Protein AF-A0A9N9KSJ9-F1 (afdb_monomer_lite)

pLDDT: mean 87.63, std 8.5, range [58.69, 96.06]

Structure (mmCIF, N/CA/C/O backbone):
data_AF-A0A9N9KSJ9-F1
#
_entry.id   AF-A0A9N9KSJ9-F1
#
loop_
_atom_site.group_PDB
_atom_site.id
_atom_site.type_symbol
_atom_site.label_atom_id
_atom_site.label_alt_id
_atom_site.label_comp_id
_atom_site.label_asym_id
_atom_site.label_entity_id
_atom_site.label_seq_id
_atom_site.pdbx_PDB_ins_code
_atom_site.Cartn_x
_atom_site.Cartn_y
_atom_site.Cartn_z
_atom_site.occupancy
_atom_site.B_iso_or_equiv
_atom_site.auth_seq_id
_atom_site.auth_comp_id
_atom_site.auth_asym_id
_atom_site.auth_atom_id
_atom_site.pdbx_PDB_model_num
ATOM 1 N N . MET A 1 1 ? -30.672 -8.251 5.742 1.00 62.03 1 MET A N 1
ATOM 2 C CA . MET A 1 1 ? -29.467 -7.964 6.542 1.00 62.03 1 MET A CA 1
ATOM 3 C C . MET A 1 1 ? -28.922 -6.676 5.966 1.00 62.03 1 MET A C 1
ATOM 5 O O . MET A 1 1 ? -28.694 -6.651 4.761 1.00 62.03 1 MET A O 1
ATOM 9 N N . ASP A 1 2 ? -28.856 -5.608 6.752 1.00 67.38 2 ASP A N 1
ATOM 10 C CA . ASP A 1 2 ? -28.380 -4.322 6.238 1.00 67.38 2 ASP A CA 1
ATOM 11 C C . ASP A 1 2 ? -26.887 -4.418 5.897 1.00 67.38 2 ASP A C 1
ATOM 13 O O . ASP A 1 2 ? -26.157 -5.154 6.573 1.00 67.38 2 ASP A O 1
ATOM 17 N N . PRO A 1 3 ? -26.422 -3.735 4.837 1.00 73.38 3 PRO A N 1
ATOM 18 C CA . PRO A 1 3 ? -25.011 -3.733 4.499 1.00 73.38 3 PRO A CA 1
ATOM 19 C C . PRO A 1 3 ? -24.200 -3.124 5.654 1.00 73.38 3 PRO A C 1
ATOM 21 O O . PRO A 1 3 ? -24.645 -2.155 6.275 1.00 73.38 3 PRO A O 1
ATOM 24 N N . PRO A 1 4 ? -23.010 -3.666 5.959 1.00 77.06 4 PRO A N 1
ATOM 25 C CA . PRO A 1 4 ? -22.153 -3.088 6.981 1.00 77.06 4 PRO A CA 1
ATOM 26 C C . PRO A 1 4 ? -21.749 -1.663 6.585 1.00 77.06 4 PRO A C 1
ATOM 28 O O . PRO A 1 4 ? -21.228 -1.424 5.496 1.00 77.06 4 PRO A O 1
ATOM 31 N N . THR A 1 5 ? -21.981 -0.711 7.489 1.00 85.38 5 THR A N 1
ATOM 32 C CA . THR A 1 5 ? -21.554 0.680 7.314 1.00 85.38 5 THR A CA 1
ATOM 33 C C . THR A 1 5 ? -20.131 0.846 7.827 1.00 85.38 5 THR A C 1
ATOM 35 O O . THR A 1 5 ? -19.869 0.700 9.023 1.00 85.38 5 THR A O 1
ATOM 38 N N . TYR A 1 6 ? -19.217 1.209 6.933 1.00 89.88 6 TYR A N 1
ATOM 39 C CA . TYR A 1 6 ? -17.835 1.516 7.279 1.00 89.88 6 TYR A CA 1
ATOM 40 C C . TYR A 1 6 ? -17.663 3.009 7.555 1.00 89.88 6 TYR A C 1
ATOM 42 O O . TYR A 1 6 ? -18.130 3.853 6.792 1.00 89.88 6 TYR A O 1
ATOM 50 N N . LYS A 1 7 ? -16.993 3.342 8.662 1.00 92.25 7 LYS A N 1
ATOM 51 C CA . LYS A 1 7 ? -16.676 4.726 9.031 1.00 92.25 7 LYS A CA 1
ATOM 52 C C . LYS A 1 7 ? -15.217 5.022 8.720 1.00 92.25 7 LYS A C 1
ATOM 54 O O . LYS A 1 7 ? -14.350 4.221 9.062 1.00 92.25 7 LYS A O 1
ATOM 59 N N . LEU A 1 8 ? -14.969 6.189 8.133 1.00 93.88 8 LEU A N 1
ATOM 60 C CA . LEU A 1 8 ? -13.625 6.733 7.991 1.00 93.88 8 LEU A CA 1
ATOM 61 C C . LEU A 1 8 ? -13.070 7.090 9.377 1.00 93.88 8 LEU A C 1
ATOM 63 O O . LEU A 1 8 ? -13.746 7.747 10.171 1.00 93.88 8 LEU A O 1
ATOM 67 N N . GLN A 1 9 ? -11.855 6.644 9.661 1.00 96.06 9 GLN A N 1
ATOM 68 C CA . GLN A 1 9 ? -11.119 6.893 10.899 1.00 96.06 9 GLN A CA 1
ATOM 69 C C . GLN A 1 9 ? -9.738 7.468 10.570 1.00 96.06 9 GLN A C 1
ATOM 71 O O . GLN A 1 9 ? -9.370 7.535 9.400 1.00 96.06 9 GLN A O 1
ATOM 76 N N . HIS A 1 10 ? -8.986 7.899 11.587 1.00 95.62 10 HIS A N 1
ATOM 77 C CA . HIS A 1 10 ? -7.664 8.500 11.406 1.00 95.62 10 HIS A CA 1
ATOM 78 C C . HIS A 1 10 ? -6.625 7.878 12.342 1.00 95.62 10 HIS A C 1
ATOM 80 O O . HIS A 1 10 ? -6.933 7.571 13.496 1.00 95.62 10 HIS A O 1
ATOM 86 N N . THR A 1 11 ? -5.402 7.675 11.844 1.00 92.12 11 THR A N 1
ATOM 87 C CA . THR A 1 11 ? -4.239 7.267 12.653 1.00 92.12 11 THR A CA 1
ATOM 88 C C . THR A 1 11 ? -3.831 8.393 13.619 1.00 92.12 11 THR A C 1
ATOM 90 O O . THR A 1 11 ? -4.286 9.529 13.452 1.00 92.12 11 THR A O 1
ATOM 93 N N . PRO A 1 12 ? -2.935 8.152 14.598 1.00 92.19 12 PRO A N 1
ATOM 94 C CA . PRO A 1 12 ? -2.393 9.221 15.445 1.00 92.19 12 PRO A CA 1
ATOM 95 C C . PRO A 1 12 ? -1.726 10.356 14.653 1.00 92.19 12 PRO A C 1
ATOM 97 O O . PRO A 1 12 ? -1.762 11.509 15.074 1.00 92.19 12 PRO A O 1
ATOM 100 N N . THR A 1 13 ? -1.162 10.048 13.482 1.00 91.50 13 THR A N 1
ATOM 101 C CA . THR A 1 13 ? -0.595 11.034 12.545 1.00 91.50 13 THR A CA 1
ATOM 102 C C . THR A 1 13 ? -1.625 11.683 11.620 1.00 91.50 13 THR A C 1
ATOM 104 O O . THR A 1 13 ? -1.261 12.483 10.759 1.00 91.50 13 THR A O 1
ATOM 107 N N . GLY A 1 14 ? -2.910 11.369 11.794 1.00 92.62 14 GLY A N 1
ATOM 108 C CA . GLY A 1 14 ? -4.015 11.975 11.058 1.00 92.62 14 GLY A CA 1
ATOM 109 C C . GLY A 1 14 ? -4.283 11.361 9.685 1.00 92.62 14 GLY A C 1
ATOM 110 O O . GLY A 1 14 ? -5.025 11.955 8.908 1.00 92.62 14 GLY A O 1
ATOM 111 N N . ARG A 1 15 ? -3.711 10.196 9.351 1.00 91.25 15 ARG A N 1
ATOM 112 C CA . ARG A 1 15 ? -3.952 9.554 8.048 1.00 91.25 15 ARG A CA 1
ATOM 113 C C . ARG A 1 15 ? -5.287 8.817 8.031 1.00 91.25 15 ARG A C 1
ATOM 115 O O . ARG A 1 15 ? -5.566 8.088 8.984 1.00 91.25 15 ARG A O 1
ATOM 122 N N . PRO A 1 16 ? -6.099 8.964 6.972 1.00 93.12 16 PRO A N 1
ATOM 123 C CA . PRO A 1 16 ? -7.394 8.310 6.890 1.00 93.12 16 PRO A CA 1
ATOM 124 C C . PRO A 1 16 ? -7.261 6.796 6.678 1.00 93.12 16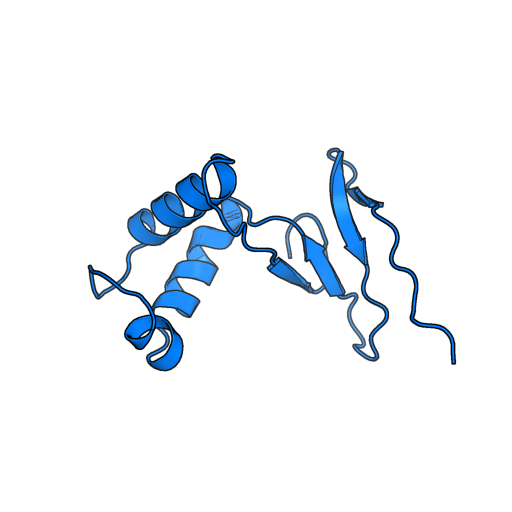 PRO A C 1
ATOM 126 O O . PRO A 1 16 ? -6.433 6.337 5.890 1.00 93.12 16 PRO A O 1
ATOM 129 N N . TYR A 1 17 ? -8.128 6.021 7.329 1.00 95.69 17 TYR A N 1
ATOM 130 C CA . TYR A 1 17 ? -8.281 4.586 7.093 1.00 95.69 17 TYR A CA 1
ATOM 131 C C . TYR A 1 17 ? -9.719 4.111 7.334 1.00 95.69 17 TYR A C 1
ATOM 133 O O . TYR A 1 17 ? -10.522 4.782 7.985 1.00 95.69 17 TYR A O 1
ATOM 141 N N . ILE A 1 18 ? -10.041 2.918 6.834 1.00 95.94 18 ILE A N 1
ATOM 142 C CA . ILE A 1 18 ? -11.279 2.192 7.134 1.00 95.94 18 ILE A CA 1
ATOM 143 C C . ILE A 1 18 ? -10.915 0.859 7.784 1.00 95.94 18 ILE A C 1
ATOM 145 O O . ILE A 1 18 ? -10.235 0.046 7.171 1.00 95.94 18 ILE A O 1
ATOM 149 N N . ALA A 1 19 ? -11.389 0.602 9.003 1.00 94.62 19 ALA A N 1
ATOM 150 C CA . ALA A 1 19 ? -11.264 -0.716 9.624 1.00 94.62 19 ALA A CA 1
ATOM 151 C C . ALA A 1 19 ? -12.304 -1.685 9.048 1.00 94.62 19 ALA A C 1
ATOM 153 O O . ALA A 1 19 ? -13.504 -1.391 9.045 1.00 94.62 19 ALA A O 1
ATOM 154 N N . LEU A 1 20 ? -11.853 -2.849 8.584 1.00 93.50 20 LEU A N 1
ATOM 155 C CA . LEU A 1 20 ? -12.722 -3.880 8.036 1.00 93.50 20 LEU A CA 1
ATOM 156 C C . LEU A 1 20 ? -13.197 -4.842 9.123 1.00 93.50 20 LEU A C 1
ATOM 158 O O . LEU A 1 20 ? -12.420 -5.374 9.912 1.00 93.50 20 LEU A O 1
ATOM 162 N N . GLN A 1 21 ? -14.496 -5.123 9.112 1.00 91.38 21 GLN A N 1
ATOM 163 C CA . GLN A 1 21 ? -15.089 -6.200 9.893 1.00 91.38 21 GLN A CA 1
ATOM 164 C C . GLN A 1 21 ? -14.828 -7.516 9.162 1.00 91.38 21 GLN A C 1
ATOM 166 O O . GLN A 1 21 ? -15.487 -7.824 8.169 1.00 91.38 21 GLN A O 1
ATOM 171 N N . THR A 1 22 ? -13.838 -8.274 9.625 1.00 89.81 22 THR A N 1
ATOM 172 C CA . THR A 1 22 ? -13.454 -9.562 9.034 1.00 89.81 22 THR A CA 1
ATOM 173 C C . THR A 1 22 ? -13.425 -10.656 10.101 1.00 89.81 22 THR A C 1
ATOM 175 O O . THR A 1 22 ? -13.578 -10.385 11.289 1.00 89.81 22 THR A O 1
ATOM 178 N N . ARG A 1 23 ? -13.243 -11.910 9.675 1.00 92.88 23 ARG A N 1
ATOM 179 C CA . ARG A 1 23 ? -12.996 -13.045 10.582 1.00 92.88 23 ARG A CA 1
ATOM 180 C C . ARG A 1 23 ? -11.503 -13.280 10.842 1.00 92.88 23 ARG A C 1
ATOM 182 O O . ARG A 1 23 ? -11.162 -14.287 11.454 1.00 92.88 23 ARG A O 1
ATOM 189 N N . SER A 1 24 ? -10.629 -12.413 10.326 1.00 92.44 24 SER A N 1
ATOM 190 C CA . SER A 1 24 ? -9.188 -12.538 10.533 1.00 92.44 24 SER A CA 1
ATOM 191 C C . SER A 1 24 ? -8.861 -12.398 12.024 1.00 92.44 24 SER A C 1
ATOM 193 O O . SER A 1 24 ? -9.460 -11.547 12.687 1.00 92.44 24 SER A O 1
ATOM 195 N N . PRO A 1 25 ? -7.927 -13.199 12.569 1.00 93.25 25 PRO A N 1
ATOM 196 C CA . PRO A 1 25 ? -7.428 -12.988 13.926 1.00 93.25 25 PRO A CA 1
ATOM 197 C C . PRO A 1 25 ? -6.673 -11.656 14.064 1.00 93.25 25 PRO A C 1
ATOM 199 O O . PRO A 1 25 ? -6.552 -11.140 15.173 1.00 93.25 25 PRO A O 1
ATOM 202 N N . THR A 1 26 ? -6.200 -11.089 12.951 1.00 94.62 26 THR A N 1
ATOM 203 C CA . THR A 1 26 ? -5.504 -9.803 12.908 1.00 94.62 26 THR A CA 1
ATOM 204 C C . THR A 1 26 ? -6.419 -8.715 12.336 1.00 94.62 26 THR A C 1
ATOM 206 O O . THR A 1 26 ? -7.129 -8.975 11.359 1.00 94.62 26 THR A O 1
ATOM 209 N N . PRO A 1 27 ? -6.407 -7.484 12.882 1.00 94.56 27 PRO A N 1
ATOM 210 C CA . PRO A 1 27 ? -7.132 -6.360 12.295 1.00 94.56 27 PRO A CA 1
ATOM 211 C C . PRO A 1 27 ? -6.728 -6.109 10.838 1.00 94.56 27 PRO A C 1
ATOM 213 O O . PRO A 1 27 ? -5.551 -6.204 10.500 1.00 94.56 27 PRO A O 1
ATOM 216 N N . ILE A 1 28 ? -7.697 -5.769 9.985 1.00 95.56 28 ILE A N 1
ATOM 217 C CA . ILE A 1 28 ? -7.463 -5.424 8.577 1.00 95.56 28 ILE A CA 1
ATOM 218 C C . ILE A 1 28 ? -8.029 -4.030 8.310 1.00 95.56 28 ILE A C 1
ATOM 220 O O . ILE A 1 28 ? -9.152 -3.719 8.716 1.00 95.56 28 ILE A O 1
ATOM 224 N N . PHE A 1 29 ? -7.272 -3.205 7.596 1.00 95.88 29 PHE A N 1
ATOM 225 C CA . PHE A 1 29 ? -7.604 -1.823 7.279 1.00 95.88 29 PHE A CA 1
ATOM 226 C C . PHE A 1 29 ? -7.508 -1.567 5.777 1.00 95.88 29 PHE A C 1
ATOM 228 O O . PHE A 1 29 ? -6.653 -2.134 5.107 1.00 95.88 29 PHE A O 1
ATOM 235 N N . ILE A 1 30 ? -8.350 -0.680 5.253 1.00 95.31 30 ILE A N 1
ATOM 236 C CA . ILE A 1 30 ? -8.150 -0.041 3.950 1.00 95.31 30 ILE A CA 1
ATOM 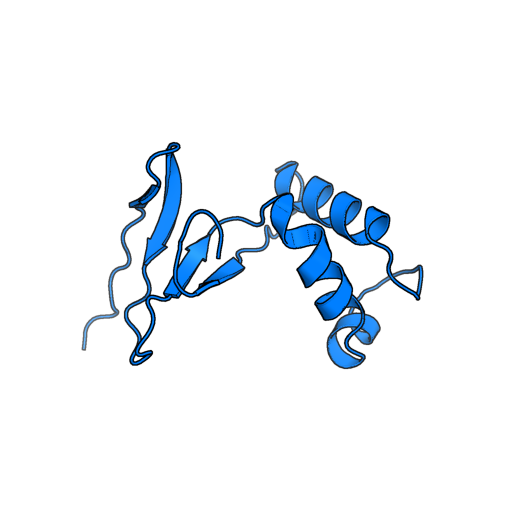237 C C . ILE A 1 30 ? -7.505 1.319 4.194 1.00 95.31 30 ILE A C 1
ATOM 239 O O . ILE A 1 30 ? -8.039 2.126 4.957 1.00 95.31 30 ILE A O 1
ATOM 243 N N . THR A 1 31 ? -6.389 1.587 3.528 1.00 94.12 31 THR A N 1
ATOM 244 C CA . THR A 1 31 ? -5.647 2.850 3.630 1.00 94.12 31 THR A CA 1
ATOM 245 C C . THR A 1 31 ? -5.292 3.380 2.246 1.00 94.12 31 THR A C 1
ATOM 247 O O . THR A 1 31 ? -5.446 2.689 1.238 1.00 94.12 31 THR A O 1
ATOM 250 N N . GLU A 1 32 ? -4.728 4.584 2.192 1.00 91.06 32 GLU A N 1
ATOM 251 C CA . GLU A 1 32 ? -3.973 5.016 1.015 1.00 91.06 32 GLU A CA 1
ATOM 252 C C . GLU A 1 32 ? -2.698 4.171 0.809 1.00 91.06 32 GLU A C 1
ATOM 254 O O . GLU A 1 32 ? -2.201 3.498 1.725 1.00 91.06 32 GLU A O 1
ATOM 259 N N . LEU A 1 33 ? -2.162 4.235 -0.409 1.00 91.50 33 LEU A N 1
ATOM 260 C CA . LEU A 1 33 ? -0.830 3.745 -0.746 1.00 91.50 33 LEU A CA 1
ATOM 261 C C . LEU A 1 33 ? 0.233 4.705 -0.186 1.00 91.50 33 LEU A C 1
ATOM 263 O O . LEU A 1 33 ? 0.160 5.919 -0.387 1.00 91.50 33 LEU A O 1
ATOM 267 N N . LEU A 1 34 ? 1.229 4.166 0.512 1.00 91.56 34 LEU A N 1
ATOM 268 C CA . LEU A 1 34 ? 2.267 4.916 1.213 1.00 91.56 34 LEU A CA 1
ATOM 269 C C . LEU A 1 34 ? 3.631 4.770 0.526 1.00 91.56 34 LEU A C 1
ATOM 271 O O . LEU A 1 34 ? 3.911 3.737 -0.077 1.00 91.56 34 LEU A O 1
ATOM 275 N N . PRO A 1 35 ? 4.539 5.756 0.669 1.00 92.31 35 PRO A N 1
ATOM 276 C CA . PRO A 1 35 ? 5.915 5.629 0.176 1.00 92.31 35 PRO A CA 1
ATOM 277 C C . PRO A 1 35 ? 6.648 4.393 0.707 1.00 92.31 35 PRO A C 1
ATOM 279 O O . PRO A 1 35 ? 7.421 3.774 -0.016 1.00 92.31 35 PRO A O 1
ATOM 282 N N . SER A 1 36 ? 6.373 4.007 1.955 1.00 91.94 36 SER A N 1
ATOM 283 C CA . SER A 1 36 ? 6.954 2.825 2.597 1.00 91.94 36 SER A CA 1
ATOM 284 C C . SER A 1 36 ? 6.536 1.503 1.953 1.00 91.94 36 SER A C 1
ATOM 286 O O . SER A 1 36 ? 7.173 0.491 2.218 1.00 91.94 36 SER A O 1
ATOM 288 N N . ASP A 1 37 ? 5.513 1.498 1.094 1.00 92.69 37 ASP A N 1
ATOM 289 C CA . ASP A 1 37 ? 5.048 0.285 0.416 1.00 92.69 37 ASP A CA 1
ATOM 290 C C . ASP A 1 37 ? 5.910 -0.086 -0.790 1.00 92.69 37 ASP A C 1
ATOM 292 O O . ASP A 1 37 ? 5.744 -1.174 -1.342 1.00 92.69 37 ASP A O 1
ATOM 296 N N . ALA A 1 38 ? 6.827 0.792 -1.216 1.00 93.25 38 ALA A N 1
ATOM 297 C CA . ALA A 1 38 ? 7.624 0.591 -2.421 1.00 93.25 38 ALA A CA 1
ATOM 298 C C . ALA A 1 38 ? 8.325 -0.784 -2.466 1.00 93.25 38 ALA A C 1
ATOM 300 O O . ALA A 1 38 ? 8.192 -1.455 -3.490 1.00 93.25 38 ALA A O 1
ATOM 301 N N . PRO A 1 39 ? 8.976 -1.285 -1.392 1.00 92.50 39 PRO A N 1
ATOM 302 C CA . PRO A 1 39 ? 9.603 -2.609 -1.418 1.00 92.50 39 PRO A CA 1
ATOM 303 C C . PRO A 1 39 ? 8.606 -3.751 -1.674 1.00 92.50 39 PRO A C 1
ATOM 305 O O . PRO A 1 39 ? 8.854 -4.618 -2.512 1.00 92.50 39 PRO A O 1
ATOM 308 N N . THR A 1 40 ? 7.448 -3.732 -1.009 1.00 91.19 40 THR A N 1
ATOM 309 C CA . THR A 1 40 ? 6.385 -4.740 -1.185 1.00 91.19 40 THR A CA 1
ATOM 310 C C . THR A 1 40 ? 5.731 -4.635 -2.565 1.00 91.19 40 THR A C 1
ATOM 312 O O . THR A 1 40 ? 5.379 -5.643 -3.188 1.00 91.19 40 THR A O 1
ATOM 315 N N . LEU A 1 41 ? 5.602 -3.413 -3.085 1.00 90.50 41 LEU A N 1
ATOM 316 C CA . LEU A 1 41 ? 5.055 -3.159 -4.410 1.00 90.50 41 LEU A CA 1
ATOM 317 C C . LEU A 1 41 ? 5.964 -3.715 -5.516 1.00 90.50 41 LEU A C 1
ATOM 319 O O . LEU A 1 41 ? 5.444 -4.287 -6.471 1.00 90.50 41 LEU A O 1
ATOM 323 N N . VAL A 1 42 ? 7.296 -3.655 -5.367 1.00 91.75 42 VAL A N 1
ATOM 324 C CA . VAL A 1 42 ? 8.233 -4.315 -6.303 1.00 91.75 42 VAL A CA 1
ATOM 325 C C . VAL A 1 42 ? 7.956 -5.815 -6.393 1.00 91.75 42 VAL A C 1
ATOM 327 O O . VAL A 1 42 ? 7.840 -6.356 -7.495 1.00 91.75 42 VAL A O 1
ATOM 330 N N . ALA A 1 43 ? 7.807 -6.488 -5.247 1.00 89.81 43 ALA A N 1
ATOM 331 C CA . ALA A 1 43 ? 7.504 -7.918 -5.212 1.00 89.81 43 ALA A CA 1
ATOM 332 C C . ALA A 1 43 ? 6.164 -8.225 -5.902 1.00 89.81 43 ALA A C 1
ATOM 334 O O . ALA A 1 43 ? 6.077 -9.153 -6.704 1.00 89.81 43 ALA A O 1
ATOM 335 N N . THR A 1 44 ? 5.147 -7.392 -5.663 1.00 89.44 44 THR A N 1
ATOM 336 C CA . THR A 1 44 ? 3.813 -7.531 -6.269 1.00 89.44 44 THR A CA 1
ATOM 337 C C . THR A 1 44 ? 3.849 -7.340 -7.784 1.00 89.44 44 THR A C 1
ATOM 339 O O . THR A 1 44 ? 3.308 -8.155 -8.527 1.00 89.44 44 THR A O 1
ATOM 342 N N . MET A 1 45 ? 4.528 -6.297 -8.264 1.00 87.19 45 MET A N 1
ATOM 343 C CA . MET A 1 45 ? 4.690 -6.012 -9.693 1.00 87.19 45 MET A CA 1
ATOM 344 C C . MET A 1 45 ? 5.537 -7.073 -10.414 1.00 87.19 45 MET A C 1
ATOM 346 O O . MET A 1 45 ? 5.427 -7.235 -11.628 1.00 87.19 45 MET A O 1
ATOM 350 N N . SER A 1 46 ? 6.355 -7.823 -9.674 1.00 87.25 46 SER A N 1
ATOM 351 C CA . SER A 1 46 ? 7.145 -8.941 -10.202 1.00 87.25 46 SER A CA 1
ATOM 352 C C . SER A 1 46 ? 6.347 -10.248 -10.320 1.00 87.25 46 SER A C 1
ATOM 354 O O . SER A 1 46 ? 6.806 -11.179 -10.980 1.00 87.25 46 SER A O 1
ATOM 356 N N . LEU A 1 47 ? 5.140 -10.337 -9.742 1.00 87.69 47 LEU A N 1
ATOM 357 C CA . LEU A 1 47 ? 4.267 -11.504 -9.909 1.00 87.69 47 LEU A CA 1
ATOM 358 C C . LEU A 1 47 ? 3.807 -11.612 -11.373 1.00 87.69 47 LEU A C 1
ATOM 360 O O . LEU A 1 47 ? 3.221 -10.651 -11.873 1.00 87.69 47 LEU A O 1
ATOM 364 N N . PRO A 1 48 ? 3.960 -12.766 -12.056 1.00 86.62 48 PRO A N 1
ATOM 365 C CA . PRO A 1 48 ? 3.630 -12.894 -13.480 1.00 86.62 48 PRO A CA 1
ATOM 366 C C . PRO A 1 48 ? 2.212 -12.437 -13.850 1.00 86.62 48 PRO A C 1
ATOM 368 O O . PRO A 1 48 ? 2.020 -11.793 -14.877 1.00 86.62 48 PRO A O 1
ATOM 371 N N . ALA A 1 49 ? 1.222 -12.726 -13.000 1.00 86.62 49 ALA A N 1
ATOM 372 C CA . ALA A 1 49 ? -0.171 -12.340 -13.228 1.00 86.62 49 ALA A CA 1
ATOM 373 C C . ALA A 1 49 ? -0.384 -10.816 -13.207 1.00 86.62 49 ALA A C 1
ATOM 375 O O . ALA A 1 49 ? -1.124 -10.291 -14.033 1.00 86.62 49 ALA A O 1
ATOM 376 N N . VAL A 1 50 ? 0.282 -10.109 -12.289 1.00 85.00 50 VAL A N 1
ATOM 377 C CA . VAL A 1 50 ? 0.222 -8.642 -12.196 1.00 85.00 50 VAL A CA 1
ATOM 378 C C . VAL A 1 50 ? 1.030 -8.039 -13.333 1.00 85.00 50 VAL A C 1
ATOM 380 O O . VAL A 1 50 ? 0.535 -7.230 -14.107 1.00 85.00 50 VAL A O 1
ATOM 383 N N . ASN A 1 51 ? 2.264 -8.505 -13.473 1.00 81.25 51 ASN A N 1
ATOM 384 C CA . ASN A 1 51 ? 3.226 -8.060 -14.459 1.00 81.25 51 ASN A CA 1
ATOM 385 C C . ASN A 1 51 ? 2.674 -8.105 -15.899 1.00 81.25 51 ASN A C 1
ATOM 387 O O . ASN A 1 51 ? 2.851 -7.157 -16.657 1.00 81.25 51 ASN A O 1
ATOM 391 N N . ASN A 1 52 ? 1.968 -9.176 -16.274 1.00 81.75 52 ASN A N 1
ATOM 392 C CA . ASN A 1 52 ? 1.372 -9.309 -17.607 1.00 81.75 52 ASN A CA 1
ATOM 393 C C . ASN A 1 52 ? 0.147 -8.410 -17.832 1.00 81.75 52 ASN A C 1
ATOM 395 O O . ASN A 1 52 ? -0.213 -8.165 -18.981 1.00 81.75 52 ASN A O 1
ATOM 399 N N . ALA A 1 53 ? -0.487 -7.931 -16.761 1.00 82.44 53 ALA A N 1
ATOM 400 C CA . ALA A 1 53 ? -1.594 -6.982 -16.825 1.00 82.44 53 ALA A CA 1
ATOM 401 C C . ALA A 1 53 ? -1.122 -5.515 -16.824 1.00 82.44 53 ALA A C 1
ATOM 403 O O . ALA A 1 53 ? -1.902 -4.617 -17.141 1.00 82.44 53 ALA A O 1
ATOM 404 N N . LEU A 1 54 ? 0.144 -5.251 -16.482 1.00 77.69 54 LEU A N 1
ATOM 405 C CA . LEU A 1 54 ? 0.722 -3.911 -16.533 1.00 77.69 54 LEU A CA 1
ATOM 406 C C . LEU A 1 54 ? 1.101 -3.558 -17.979 1.00 77.69 54 LEU A C 1
ATOM 408 O O . LEU A 1 54 ? 1.850 -4.271 -18.641 1.00 77.69 54 LEU A O 1
ATOM 412 N N . ILE A 1 55 ? 0.585 -2.424 -18.461 1.00 68.19 55 ILE A N 1
ATOM 413 C CA . ILE A 1 55 ? 0.686 -1.991 -19.865 1.00 68.19 55 ILE A CA 1
ATOM 414 C C . ILE A 1 55 ? 2.131 -1.730 -20.331 1.00 68.19 55 ILE A C 1
ATOM 416 O O . ILE A 1 55 ? 2.366 -1.727 -21.539 1.00 68.19 55 ILE A O 1
ATOM 420 N N . SER A 1 56 ? 3.117 -1.498 -19.445 1.00 60.50 56 SER A N 1
ATOM 421 C CA . SER A 1 56 ? 4.455 -1.103 -19.924 1.00 60.50 56 SER A CA 1
ATOM 422 C C . SER A 1 56 ? 5.666 -1.321 -18.963 1.00 60.50 56 SER A C 1
ATOM 424 O O . SER A 1 56 ? 5.461 -1.492 -17.755 1.00 60.50 56 SER A O 1
ATOM 426 N N . PRO A 1 57 ? 6.911 -1.338 -19.517 1.00 58.69 57 PRO A N 1
ATOM 427 C CA . PRO A 1 57 ? 8.203 -1.730 -18.898 1.00 58.69 57 PRO A CA 1
ATOM 428 C C . PRO A 1 57 ? 8.799 -0.726 -17.873 1.00 58.69 57 PRO A C 1
ATOM 430 O O . PRO A 1 57 ? 8.256 0.368 -17.726 1.00 58.69 57 PRO A O 1
ATOM 433 N N . PRO A 1 58 ? 9.934 -1.047 -17.191 1.00 63.22 58 PRO A N 1
ATOM 434 C CA . PRO A 1 58 ? 10.821 -2.205 -17.376 1.00 63.22 58 PRO A CA 1
ATOM 435 C C . PRO A 1 58 ? 10.497 -3.406 -1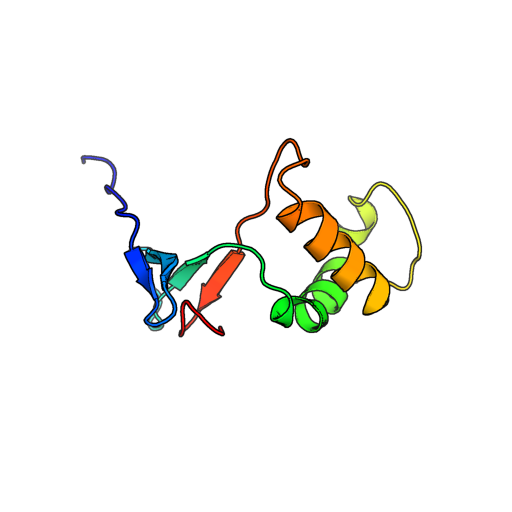6.491 1.00 63.22 58 PRO A C 1
ATOM 437 O O . PRO A 1 58 ? 10.192 -3.274 -15.311 1.00 63.22 58 PRO A O 1
ATOM 440 N N . LYS A 1 59 ? 10.614 -4.586 -17.108 1.00 71.12 59 LYS A N 1
ATOM 441 C CA . LYS A 1 59 ? 10.888 -5.844 -16.418 1.00 71.12 59 LYS A CA 1
ATOM 442 C C . LYS A 1 59 ? 12.419 -6.015 -16.449 1.00 71.12 59 LYS A C 1
ATOM 444 O O . LYS A 1 59 ? 12.994 -5.904 -17.529 1.00 71.12 59 LYS A O 1
ATOM 449 N N . ASP A 1 60 ? 13.109 -6.231 -15.340 1.00 83.88 60 ASP A N 1
ATOM 450 C CA . ASP A 1 60 ? 12.571 -6.355 -13.984 1.00 83.88 60 ASP A CA 1
ATOM 451 C C . ASP A 1 60 ? 12.172 -5.007 -13.376 1.00 83.88 60 ASP A C 1
ATOM 453 O O . ASP A 1 60 ? 12.805 -3.975 -13.611 1.00 83.88 60 ASP A O 1
ATOM 457 N N . TYR A 1 61 ? 11.104 -5.027 -12.578 1.00 85.69 61 TYR A N 1
ATOM 458 C CA . TYR A 1 61 ? 10.675 -3.840 -11.858 1.00 85.69 61 TYR A CA 1
ATOM 459 C C . TYR A 1 61 ? 11.649 -3.538 -10.725 1.00 85.69 61 TYR A C 1
ATOM 461 O O . TYR A 1 61 ? 12.011 -4.408 -9.936 1.00 85.69 61 TYR A O 1
ATOM 469 N N . THR A 1 62 ? 12.055 -2.276 -10.636 1.00 90.75 62 THR A N 1
ATOM 470 C CA . THR A 1 62 ? 12.989 -1.806 -9.609 1.00 90.75 62 THR A CA 1
ATOM 471 C C . THR 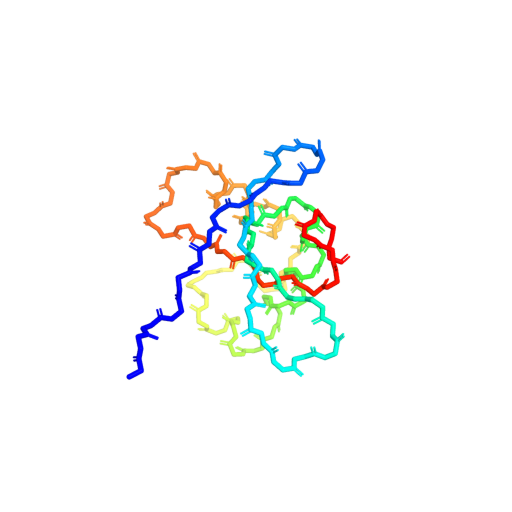A 1 62 ? 12.252 -1.043 -8.517 1.00 90.75 62 THR A C 1
ATOM 473 O O . THR A 1 62 ? 11.100 -0.638 -8.693 1.00 90.75 62 THR A O 1
ATOM 476 N N . LEU A 1 63 ? 12.940 -0.770 -7.406 1.00 92.88 63 LEU A N 1
ATOM 477 C CA . LEU A 1 63 ? 12.417 0.115 -6.365 1.00 92.88 63 LEU A CA 1
ATOM 478 C C . LEU A 1 63 ? 12.025 1.490 -6.930 1.00 92.88 63 LEU A C 1
ATOM 480 O O . LEU A 1 63 ? 10.936 1.971 -6.638 1.00 92.88 63 LEU A O 1
ATOM 484 N N . ALA A 1 64 ? 12.835 2.053 -7.831 1.00 92.00 64 ALA A N 1
ATOM 485 C CA . ALA A 1 64 ? 12.528 3.319 -8.498 1.00 92.00 64 ALA A CA 1
ATOM 486 C C . ALA A 1 64 ? 11.237 3.246 -9.335 1.00 92.00 64 ALA A C 1
ATOM 488 O O . ALA A 1 64 ? 10.475 4.209 -9.404 1.00 92.00 64 ALA A O 1
ATOM 489 N N . SER A 1 65 ? 10.952 2.091 -9.947 1.00 88.88 65 SER A N 1
ATOM 490 C CA . SER A 1 65 ? 9.690 1.862 -10.658 1.00 88.88 65 SER A CA 1
ATOM 491 C C . SER A 1 65 ? 8.496 1.901 -9.697 1.00 88.88 65 SER A C 1
ATOM 493 O O . SER A 1 65 ? 7.486 2.534 -10.004 1.00 88.88 65 SER A O 1
ATOM 495 N N . ALA A 1 66 ? 8.611 1.261 -8.529 1.00 90.69 66 ALA A N 1
ATOM 496 C CA . ALA A 1 66 ? 7.567 1.269 -7.503 1.00 90.69 66 ALA A CA 1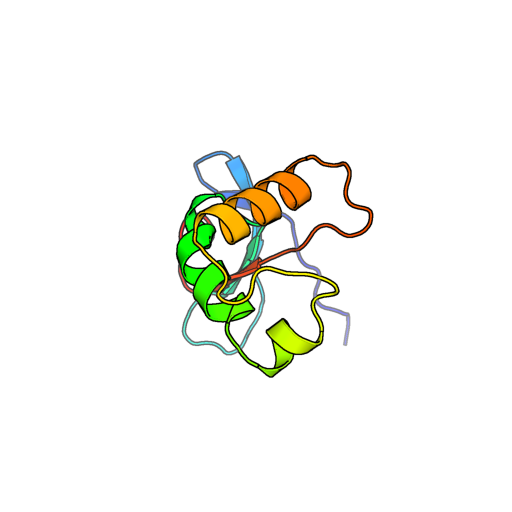
ATOM 497 C C . ALA A 1 66 ? 7.358 2.668 -6.897 1.00 90.69 66 ALA A C 1
ATOM 499 O O . ALA A 1 66 ? 6.222 3.124 -6.776 1.00 90.69 66 ALA A O 1
ATOM 500 N N . GLU A 1 67 ? 8.438 3.385 -6.581 1.00 93.62 67 GLU A N 1
ATOM 501 C CA . GLU A 1 67 ? 8.392 4.767 -6.083 1.00 93.62 67 GLU A CA 1
ATOM 502 C C . GLU A 1 67 ? 7.727 5.716 -7.085 1.00 93.62 67 GLU A C 1
ATOM 504 O O . GLU A 1 67 ? 6.899 6.552 -6.705 1.00 93.62 67 GLU A O 1
ATOM 509 N N . TRP A 1 68 ? 8.042 5.563 -8.376 1.00 90.38 68 TRP A N 1
ATOM 510 C CA . TRP A 1 68 ? 7.396 6.327 -9.437 1.00 90.38 68 TRP A CA 1
ATOM 511 C C . TRP A 1 68 ? 5.889 6.054 -9.478 1.00 90.38 68 TRP A C 1
ATOM 513 O O . TRP A 1 68 ? 5.100 7.001 -9.481 1.00 90.38 68 TRP A O 1
ATOM 523 N N . TRP A 1 69 ? 5.476 4.783 -9.428 1.00 88.19 69 TRP A N 1
ATOM 524 C CA . TRP A 1 69 ? 4.060 4.399 -9.408 1.00 88.19 69 TRP A CA 1
ATOM 525 C C . TRP A 1 69 ? 3.317 4.959 -8.197 1.00 88.19 69 TRP A C 1
ATOM 527 O O . TRP A 1 69 ? 2.244 5.544 -8.353 1.00 88.19 69 TRP A O 1
ATOM 537 N N . ILE A 1 70 ? 3.901 4.845 -7.001 1.00 92.06 70 ILE A N 1
ATOM 538 C CA . ILE A 1 70 ? 3.334 5.417 -5.772 1.00 92.06 70 ILE A CA 1
ATOM 539 C C . ILE A 1 70 ? 3.193 6.934 -5.912 1.00 92.06 70 ILE A C 1
ATOM 541 O O . ILE A 1 70 ? 2.161 7.497 -5.552 1.00 92.06 70 ILE A O 1
ATOM 545 N N . THR A 1 71 ? 4.194 7.603 -6.484 1.00 92.31 71 THR A N 1
ATOM 546 C CA . THR A 1 71 ? 4.144 9.050 -6.726 1.00 92.31 71 THR A CA 1
ATOM 547 C C . THR A 1 71 ? 3.008 9.427 -7.675 1.00 92.31 71 THR A C 1
ATOM 549 O O . THR A 1 71 ? 2.284 10.382 -7.395 1.00 92.31 71 THR A O 1
ATOM 552 N N . GLN A 1 72 ? 2.794 8.668 -8.758 1.00 89.75 72 GLN A N 1
ATOM 553 C CA . GLN A 1 72 ? 1.662 8.906 -9.659 1.00 89.75 72 GLN A CA 1
ATOM 554 C C . GLN A 1 72 ? 0.326 8.731 -8.934 1.00 89.75 72 GLN A C 1
ATOM 556 O O . GLN A 1 72 ? -0.515 9.628 -8.988 1.00 89.75 72 GLN A O 1
ATOM 561 N N . GLN A 1 73 ? 0.160 7.635 -8.190 1.00 90.56 73 GLN A N 1
ATOM 562 C CA . GLN A 1 73 ? -1.059 7.347 -7.426 1.00 90.56 73 GLN A CA 1
ATOM 563 C C . GLN A 1 73 ? -1.384 8.442 -6.403 1.00 90.56 73 GLN A C 1
ATOM 565 O O . GLN A 1 73 ? -2.531 8.863 -6.272 1.00 90.56 73 GLN A O 1
ATOM 570 N N . ARG A 1 74 ? -0.360 8.976 -5.733 1.00 89.94 74 ARG A N 1
ATOM 571 C CA . ARG A 1 74 ? -0.507 10.028 -4.716 1.00 89.94 74 ARG A CA 1
ATOM 572 C C . ARG A 1 74 ? -0.572 11.445 -5.288 1.00 89.94 74 ARG A C 1
ATOM 574 O O . ARG A 1 74 ? -0.792 12.389 -4.538 1.00 89.94 74 ARG A O 1
ATOM 581 N N . SER A 1 75 ? -0.397 11.623 -6.599 1.00 90.75 75 SER A N 1
ATOM 582 C CA . SER A 1 75 ? -0.421 12.949 -7.236 1.00 90.75 75 SER A CA 1
ATOM 583 C C . SER A 1 75 ? -1.813 13.591 -7.281 1.00 90.75 75 SER A C 1
ATOM 585 O O . SER A 1 75 ? -1.924 14.776 -7.593 1.00 90.75 75 SER A O 1
ATOM 587 N N . GLY A 1 76 ? -2.872 12.808 -7.035 1.00 85.50 76 GLY A N 1
ATOM 588 C CA . GLY A 1 76 ? -4.266 13.232 -7.201 1.00 85.50 76 GLY A CA 1
ATOM 589 C C . GLY A 1 76 ? -4.706 13.377 -8.662 1.00 85.50 76 GLY A C 1
ATOM 590 O O . GLY A 1 76 ? -5.809 13.847 -8.917 1.00 85.50 76 GLY A O 1
ATOM 591 N N . LYS A 1 77 ? -3.852 12.998 -9.623 1.00 86.69 77 LYS A N 1
ATOM 592 C CA . LYS A 1 77 ? -4.119 13.117 -11.068 1.00 86.69 77 LYS A CA 1
ATOM 593 C C . LYS A 1 77 ? -4.525 11.802 -11.729 1.00 86.69 77 LYS A C 1
ATOM 595 O O . LYS A 1 77 ? -4.810 11.789 -12.921 1.00 86.69 77 LYS A O 1
ATOM 600 N N . VAL A 1 78 ? -4.504 10.699 -10.985 1.00 85.50 78 VAL A N 1
ATOM 601 C CA . VAL A 1 78 ? -4.953 9.397 -11.485 1.00 85.50 78 VAL A CA 1
ATOM 602 C C . VAL A 1 78 ? -6.475 9.327 -11.455 1.00 85.50 78 VAL A C 1
ATOM 604 O O . VAL A 1 78 ? -7.099 9.771 -10.495 1.00 85.50 78 VAL A O 1
ATOM 607 N N . GLU A 1 79 ? -7.074 8.746 -12.493 1.00 85.06 79 GLU A N 1
ATOM 608 C CA . GLU A 1 79 ? -8.532 8.572 -12.567 1.00 85.06 79 GLU A CA 1
ATOM 609 C C . GLU A 1 79 ? -9.049 7.574 -11.520 1.00 85.06 79 GLU A C 1
ATOM 611 O O . GLU A 1 79 ? -10.162 7.715 -11.020 1.00 85.06 79 GLU A O 1
ATOM 616 N N . LEU A 1 80 ? -8.227 6.578 -11.167 1.00 84.38 80 LEU A N 1
ATOM 617 C CA . LEU A 1 80 ? -8.551 5.522 -10.210 1.00 84.38 80 LEU A CA 1
ATOM 618 C C . LEU A 1 80 ? -7.420 5.380 -9.180 1.00 84.38 80 LEU A C 1
ATOM 620 O O . LEU A 1 80 ? -6.447 4.663 -9.443 1.00 84.38 80 LEU A O 1
ATOM 624 N N . PRO A 1 81 ? -7.508 6.069 -8.026 1.00 85.56 81 PRO A N 1
ATOM 625 C CA . PRO A 1 81 ? -6.522 5.920 -6.968 1.00 85.56 81 PRO A CA 1
ATOM 626 C C . PRO A 1 81 ? -6.604 4.523 -6.348 1.00 85.56 81 PRO A C 1
ATOM 628 O O . PRO A 1 81 ? -7.685 4.019 -6.037 1.00 85.56 81 PRO A O 1
ATOM 631 N N . LEU A 1 82 ? -5.446 3.901 -6.148 1.00 87.81 82 LEU A N 1
ATOM 632 C CA . LEU A 1 82 ? -5.342 2.615 -5.469 1.00 87.81 82 LEU A CA 1
ATOM 633 C C . LEU A 1 82 ? -5.491 2.779 -3.953 1.00 87.81 82 LEU A C 1
ATOM 635 O O . LEU A 1 82 ? -4.925 3.692 -3.347 1.00 87.81 82 LEU A O 1
ATOM 639 N N . ALA A 1 83 ? -6.201 1.833 -3.343 1.00 89.94 83 ALA A N 1
ATOM 640 C CA . ALA A 1 83 ? -6.268 1.655 -1.899 1.00 89.94 83 ALA A CA 1
ATOM 641 C C . ALA A 1 83 ? -5.567 0.349 -1.501 1.00 89.94 83 ALA A C 1
ATOM 643 O O . ALA A 1 83 ? -5.553 -0.618 -2.266 1.00 89.94 83 ALA A O 1
ATOM 644 N N . VAL A 1 84 ? -4.987 0.321 -0.304 1.00 92.56 84 VAL A N 1
ATOM 645 C CA . VAL A 1 84 ? -4.194 -0.806 0.203 1.00 92.56 84 VAL A CA 1
ATOM 646 C C . VAL A 1 84 ? -4.936 -1.493 1.338 1.00 92.56 84 VAL A C 1
ATOM 648 O O . VAL A 1 84 ? -5.430 -0.825 2.243 1.00 92.56 84 VAL A O 1
ATOM 651 N N . LEU A 1 85 ? -4.975 -2.826 1.305 1.00 93.38 85 LEU A N 1
ATOM 652 C CA . LEU A 1 85 ? -5.352 -3.641 2.457 1.00 93.38 85 LEU A CA 1
ATOM 653 C C . LEU A 1 85 ? -4.123 -3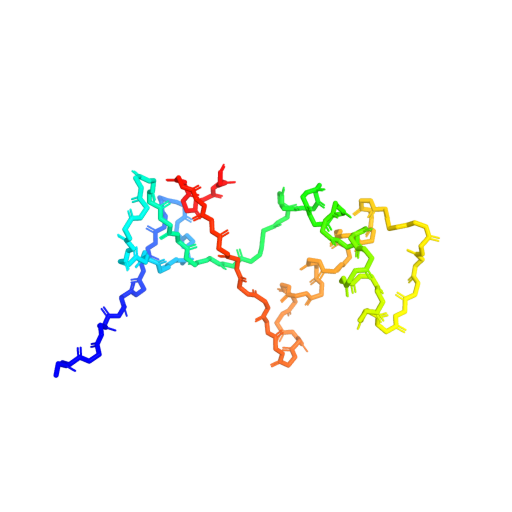.837 3.348 1.00 93.38 85 LEU A C 1
ATOM 655 O O . LEU A 1 85 ? -3.147 -4.446 2.915 1.00 93.38 85 LEU A O 1
ATOM 659 N N . ARG A 1 86 ? -4.172 -3.322 4.577 1.00 93.00 86 ARG A N 1
ATOM 660 C CA . ARG A 1 86 ? -3.128 -3.487 5.597 1.00 93.00 86 ARG A CA 1
ATOM 661 C C . ARG A 1 86 ? -3.606 -4.400 6.703 1.00 93.00 86 ARG A C 1
ATOM 663 O O . ARG A 1 86 ? -4.727 -4.253 7.179 1.00 93.00 86 ARG A O 1
ATOM 670 N N . GLU A 1 87 ? -2.747 -5.307 7.127 1.00 93.50 87 GLU A N 1
ATOM 671 C CA . GLU A 1 87 ? -2.964 -6.146 8.298 1.00 93.50 87 GLU A CA 1
ATOM 672 C C . GLU A 1 87 ? -2.239 -5.527 9.506 1.00 93.50 87 GLU A C 1
ATOM 674 O O . GLU A 1 87 ? -1.195 -4.909 9.348 1.00 93.50 87 GLU A O 1
ATOM 679 N N . GLY A 1 88 ? -2.794 -5.652 10.712 1.00 91.81 88 GLY A N 1
ATOM 680 C CA . GLY A 1 88 ? -2.120 -5.279 11.961 1.00 91.81 88 GLY A CA 1
ATOM 681 C C . GLY A 1 88 ? -2.188 -3.791 12.310 1.00 91.81 88 GLY A C 1
ATOM 682 O O . GLY A 1 88 ? -2.882 -3.429 13.262 1.00 91.81 88 GLY A O 1
ATOM 683 N N . ASP A 1 89 ? -1.496 -2.938 11.550 1.00 89.38 89 ASP A N 1
ATOM 684 C CA . ASP A 1 89 ? -1.361 -1.496 11.815 1.00 89.38 89 ASP A CA 1
ATOM 685 C C . ASP A 1 89 ? -1.775 -0.660 10.588 1.00 89.38 89 ASP A C 1
ATOM 687 O O . ASP A 1 89 ? -1.233 -0.801 9.492 1.00 89.38 89 ASP A O 1
ATOM 691 N N . ALA A 1 90 ? -2.734 0.254 10.768 1.00 88.69 90 ALA A N 1
ATOM 692 C CA . ALA A 1 90 ? -3.233 1.120 9.697 1.00 88.69 90 ALA A CA 1
ATOM 693 C C . ALA A 1 90 ? -2.204 2.155 9.193 1.00 88.69 90 ALA A C 1
ATOM 695 O O . ALA A 1 90 ? -2.362 2.708 8.107 1.00 88.69 90 ALA A O 1
ATOM 696 N N . GLU A 1 91 ? -1.163 2.459 9.962 1.00 85.38 91 GLU A N 1
ATOM 697 C CA . GLU A 1 91 ? -0.139 3.438 9.606 1.00 85.38 91 GLU A CA 1
ATOM 698 C C . GLU A 1 91 ? 1.080 2.806 8.933 1.00 85.38 91 GLU A C 1
ATOM 700 O O . GLU A 1 91 ? 1.739 3.462 8.118 1.00 85.38 91 GLU A O 1
ATOM 705 N N . ARG A 1 92 ? 1.393 1.556 9.288 1.00 77.19 92 ARG A N 1
ATOM 706 C CA . ARG A 1 92 ? 2.665 0.916 8.919 1.00 77.19 92 ARG A CA 1
ATOM 707 C C . ARG A 1 92 ? 2.507 -0.414 8.189 1.00 77.19 92 ARG A C 1
ATOM 709 O O . ARG A 1 92 ? 3.302 -0.664 7.285 1.00 77.19 92 ARG A O 1
ATOM 716 N N . GLY A 1 93 ? 1.449 -1.174 8.476 1.00 62.38 93 GLY A N 1
ATOM 717 C CA . GLY A 1 93 ? 1.375 -2.591 8.110 1.00 62.38 93 GLY A CA 1
ATOM 718 C C . GLY A 1 93 ? 2.336 -3.446 8.929 1.00 62.38 93 GLY A C 1
ATOM 719 O O . GLY A 1 93 ? 3.434 -2.953 9.276 1.00 62.38 93 GLY A O 1
#

Radius of gyration: 15.06 Å; chains: 1; bounding box: 42×26×35 Å

Foldseek 3Di:
DDPDDWDWDADPVGFTWTWDDDPDPWTKIKGADDLLCLVVVLVVCCPPVNVVVDPDDDPNQDSVNSNVVSCVLPVVPDPDRDIDIDTHDRVRD

Organism: NCBI:txid746836

Secondary structure (DSSP, 8-state):
-PPPPPPEEE-TT--EEEEE--S-SS-EEEEE--GGGHHHHHHHHTSHHHHTTSSS-PSSPPHHHHHHHHHHHHTT--SS--EEEEES-TTT-

Sequence (93 aa):
MDPPTYKLQHTPTGRPYIALQTRSPTPIFITELLPSDAPTLVATMSLPAVNNALISPPKDYTLASAEWWITQQRSGKVELPLAVLREGDAERG